Protein AF-A0A2M7L1F8-F1 (afdb_monomer_lite)

Structure (mmCIF, N/CA/C/O backbone):
data_AF-A0A2M7L1F8-F1
#
_entry.id   AF-A0A2M7L1F8-F1
#
loop_
_atom_site.group_PDB
_atom_site.id
_atom_site.type_symbol
_atom_site.label_atom_id
_atom_site.label_alt_id
_atom_site.label_comp_id
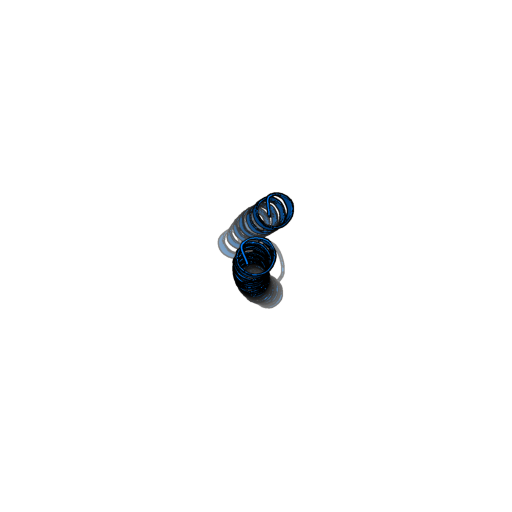_atom_site.label_asym_id
_atom_site.label_entity_id
_atom_site.label_seq_id
_atom_site.pdbx_PDB_ins_code
_atom_site.Cartn_x
_atom_site.Cartn_y
_atom_site.Cartn_z
_atom_site.occupancy
_atom_site.B_iso_or_equiv
_atom_site.auth_seq_id
_atom_site.auth_comp_id
_atom_site.auth_asym_id
_atom_site.auth_atom_id
_atom_site.pdbx_PDB_model_num
ATOM 1 N N . MET A 1 1 ? -3.514 -1.604 16.570 1.00 83.12 1 MET A N 1
ATOM 2 C CA . MET A 1 1 ? -3.797 -0.659 15.458 1.00 83.12 1 MET A CA 1
ATOM 3 C C . MET A 1 1 ? -2.590 0.170 15.037 1.00 83.12 1 MET A C 1
ATOM 5 O O . MET A 1 1 ? -2.460 0.404 13.846 1.00 83.12 1 MET A O 1
ATOM 9 N N . GLN A 1 2 ? -1.730 0.626 15.958 1.00 94.12 2 GLN A N 1
ATOM 10 C CA . GLN A 1 2 ? -0.518 1.382 15.606 1.00 94.12 2 GLN A CA 1
ATOM 11 C C . GLN A 1 2 ? 0.402 0.604 14.655 1.00 94.12 2 GLN A C 1
ATOM 13 O O . GLN A 1 2 ? 0.734 1.132 13.604 1.00 94.12 2 GLN A O 1
ATOM 18 N N . PHE A 1 3 ? 0.691 -0.668 14.951 1.00 95.69 3 PHE A N 1
ATOM 19 C CA . PHE A 1 3 ? 1.514 -1.522 14.083 1.00 95.69 3 PHE A CA 1
ATOM 20 C C . PHE A 1 3 ? 0.984 -1.635 12.649 1.00 95.69 3 PHE A C 1
ATOM 22 O O . PHE A 1 3 ? 1.751 -1.490 11.711 1.00 95.69 3 PHE A O 1
ATOM 29 N N . CYS A 1 4 ? -0.330 -1.797 12.455 1.00 96.75 4 CYS A N 1
ATOM 30 C CA . CYS A 1 4 ? -0.914 -1.851 11.110 1.00 96.75 4 CYS A CA 1
ATOM 31 C C . CYS A 1 4 ? -0.764 -0.525 10.348 1.00 96.75 4 CYS A C 1
ATOM 33 O O . CYS A 1 4 ? -0.630 -0.539 9.132 1.00 96.75 4 CYS A O 1
ATOM 35 N N . ARG A 1 5 ? -0.792 0.620 11.047 1.00 96.06 5 ARG A N 1
ATOM 36 C CA . ARG A 1 5 ? -0.557 1.928 10.414 1.00 96.06 5 ARG A CA 1
ATOM 37 C C . ARG A 1 5 ? 0.903 2.104 10.012 1.00 96.06 5 ARG A C 1
ATOM 39 O O . ARG A 1 5 ? 1.144 2.571 8.911 1.00 96.06 5 ARG A O 1
ATOM 46 N N . VAL A 1 6 ? 1.834 1.701 10.880 1.00 98.19 6 VAL A N 1
ATOM 47 C CA . VAL A 1 6 ? 3.274 1.715 10.574 1.00 98.19 6 VAL A CA 1
ATOM 48 C C . VAL A 1 6 ? 3.560 0.811 9.380 1.00 98.19 6 VAL A C 1
ATOM 50 O O . VAL A 1 6 ? 4.133 1.274 8.408 1.00 98.19 6 VAL A O 1
ATOM 53 N N . ALA A 1 7 ? 3.061 -0.429 9.397 1.00 97.94 7 ALA A N 1
ATOM 54 C CA . ALA A 1 7 ? 3.233 -1.364 8.289 1.00 97.94 7 ALA A CA 1
ATOM 55 C C . ALA A 1 7 ? 2.686 -0.811 6.964 1.00 97.94 7 ALA A C 1
ATOM 57 O O . ALA A 1 7 ? 3.348 -0.933 5.943 1.00 97.94 7 ALA A O 1
ATOM 58 N N . ARG A 1 8 ? 1.507 -0.168 6.973 1.00 98.12 8 ARG A N 1
ATOM 59 C CA . ARG A 1 8 ? 0.968 0.472 5.76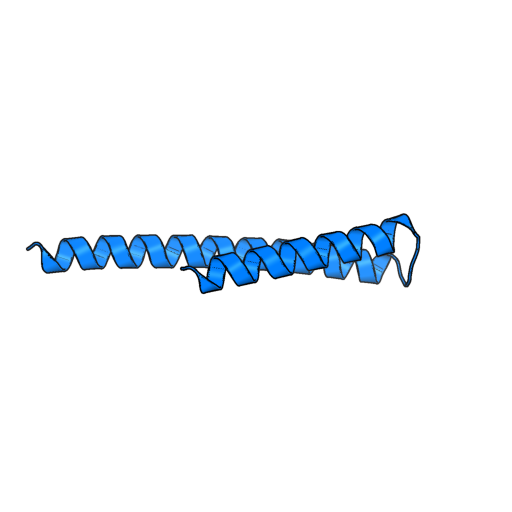5 1.00 98.12 8 ARG A CA 1
ATOM 60 C C . ARG A 1 8 ? 1.885 1.587 5.258 1.00 98.12 8 ARG A C 1
ATOM 62 O O . ARG A 1 8 ? 2.172 1.604 4.071 1.00 98.12 8 ARG A O 1
ATOM 69 N N . GLY A 1 9 ? 2.358 2.456 6.154 1.00 98.25 9 GLY A N 1
ATOM 70 C CA . GLY A 1 9 ? 3.284 3.535 5.802 1.00 98.25 9 GLY A CA 1
ATOM 71 C C . GLY A 1 9 ? 4.596 3.017 5.208 1.00 98.25 9 GLY A C 1
ATOM 72 O O . GLY A 1 9 ? 5.045 3.533 4.198 1.00 98.25 9 GLY A O 1
ATOM 73 N N . SER A 1 10 ? 5.162 1.940 5.759 1.00 98.50 10 SER A N 1
ATOM 74 C CA . SER A 1 10 ? 6.370 1.317 5.198 1.00 98.50 10 SER A CA 1
ATOM 75 C C . SER A 1 10 ? 6.151 0.741 3.794 1.00 98.50 10 SER A C 1
ATOM 77 O O . SER A 1 10 ? 7.053 0.788 2.962 1.00 98.50 10 SER A O 1
ATOM 79 N N . VAL A 1 11 ? 4.959 0.203 3.506 1.00 98.62 11 VAL A N 1
ATOM 80 C CA . VAL A 1 11 ? 4.618 -0.266 2.151 1.00 98.62 11 VAL A CA 1
ATOM 81 C C . VAL A 1 11 ? 4.431 0.915 1.198 1.00 98.62 11 VAL A C 1
ATOM 83 O O . VAL A 1 11 ? 4.901 0.842 0.070 1.00 98.62 11 VAL A O 1
ATOM 86 N N . GLU A 1 12 ? 3.790 1.999 1.645 1.00 98.69 12 GLU A N 1
ATOM 87 C CA . GLU A 1 12 ? 3.654 3.245 0.873 1.00 98.69 12 GLU A CA 1
ATOM 88 C C . GLU A 1 12 ? 5.041 3.808 0.497 1.00 98.69 12 GLU A C 1
ATOM 90 O O . GLU A 1 12 ? 5.302 4.028 -0.680 1.00 98.69 12 GLU A O 1
ATOM 95 N N . GLU A 1 13 ? 5.975 3.897 1.448 1.00 98.75 13 GLU A N 1
ATOM 96 C CA . GLU A 1 13 ? 7.358 4.341 1.198 1.00 98.75 13 GLU A CA 1
ATOM 97 C C . GLU A 1 13 ? 8.117 3.411 0.233 1.00 98.75 13 GLU A C 1
ATOM 99 O O . GLU A 1 13 ? 8.860 3.859 -0.639 1.00 98.75 13 GLU A O 1
ATOM 104 N N . THR A 1 14 ? 7.898 2.097 0.340 1.00 98.62 14 THR A N 1
ATOM 105 C CA . THR A 1 14 ? 8.492 1.125 -0.594 1.00 98.62 14 THR A CA 1
ATOM 106 C C . THR A 1 14 ? 7.945 1.310 -2.013 1.00 98.62 14 THR A C 1
ATOM 108 O O . THR A 1 14 ? 8.703 1.241 -2.979 1.00 98.62 14 THR A O 1
ATOM 111 N N . LEU A 1 15 ? 6.639 1.561 -2.153 1.00 98.75 15 LEU A N 1
ATOM 112 C CA . LEU A 1 15 ? 6.007 1.842 -3.443 1.00 98.75 15 LEU A CA 1
ATOM 113 C C . LEU A 1 15 ? 6.529 3.137 -4.066 1.00 98.75 15 LEU A C 1
ATOM 115 O O . LEU A 1 15 ? 6.717 3.175 -5.279 1.00 98.75 15 LEU A O 1
ATOM 119 N N . ASP A 1 16 ? 6.801 4.163 -3.260 1.00 98.75 16 ASP A N 1
ATOM 120 C CA . ASP A 1 16 ? 7.428 5.397 -3.738 1.00 98.75 16 ASP A CA 1
ATOM 121 C C . ASP A 1 16 ? 8.824 5.118 -4.315 1.00 98.75 16 ASP A C 1
ATOM 123 O O . ASP A 1 16 ? 9.137 5.574 -5.414 1.00 98.75 16 ASP A O 1
ATOM 127 N N . GLY A 1 17 ? 9.625 4.280 -3.648 1.00 98.69 17 GLY A N 1
ATOM 128 C CA . GLY A 1 17 ? 10.904 3.808 -4.187 1.00 98.69 17 GLY A CA 1
ATOM 129 C C . GLY A 1 17 ? 10.758 3.021 -5.495 1.00 98.69 17 GLY A C 1
ATOM 130 O O . GLY A 1 17 ? 11.508 3.250 -6.442 1.00 98.69 17 GLY A O 1
ATOM 131 N N . ILE A 1 18 ? 9.763 2.132 -5.588 1.00 98.69 18 ILE A N 1
ATOM 132 C CA . ILE A 1 18 ? 9.472 1.384 -6.823 1.00 98.69 18 ILE A CA 1
ATOM 133 C C . ILE A 1 18 ? 9.056 2.329 -7.957 1.00 98.69 18 ILE A C 1
ATOM 135 O O . ILE A 1 18 ? 9.461 2.113 -9.096 1.00 98.69 18 ILE A O 1
ATOM 139 N N . ASN A 1 19 ? 8.286 3.384 -7.671 1.00 98.56 19 ASN A N 1
ATOM 140 C CA . ASN A 1 19 ? 7.922 4.382 -8.679 1.00 98.56 19 ASN A CA 1
ATOM 141 C C . ASN A 1 19 ? 9.162 5.078 -9.244 1.00 98.56 19 ASN A C 1
ATOM 143 O O . ASN A 1 19 ? 9.287 5.154 -10.459 1.00 98.56 19 ASN A O 1
ATOM 147 N N . VAL A 1 20 ? 10.116 5.469 -8.392 1.00 98.69 20 VAL A N 1
ATOM 148 C CA . VAL A 1 20 ? 11.402 6.018 -8.854 1.00 98.69 20 VAL A CA 1
ATOM 149 C C . VAL A 1 20 ? 12.140 5.014 -9.742 1.00 98.69 20 VAL A C 1
ATOM 151 O O . VAL A 1 20 ? 12.663 5.393 -10.785 1.00 98.69 20 VAL A O 1
ATOM 154 N N . CYS A 1 21 ? 12.154 3.726 -9.383 1.00 98.62 21 CYS A N 1
ATOM 155 C CA . CYS A 1 21 ? 12.762 2.701 -10.234 1.00 98.62 21 CYS A CA 1
ATOM 156 C C . CYS A 1 21 ? 12.078 2.575 -11.602 1.00 98.62 21 CYS A C 1
ATOM 158 O O . CYS A 1 21 ? 12.756 2.335 -12.594 1.00 98.62 21 CYS A O 1
ATOM 160 N N . ILE A 1 22 ? 10.756 2.728 -11.674 1.00 98.50 22 ILE A N 1
ATOM 161 C CA . ILE A 1 22 ? 10.020 2.715 -12.945 1.00 98.50 22 ILE A CA 1
ATOM 162 C C . ILE A 1 22 ? 10.356 3.966 -13.765 1.00 98.50 22 ILE A C 1
ATOM 164 O O . ILE A 1 22 ? 10.721 3.842 -14.932 1.00 98.50 22 ILE A O 1
ATOM 168 N N . ASP A 1 23 ? 10.277 5.147 -13.152 1.00 98.44 23 ASP A N 1
ATOM 169 C CA . ASP A 1 23 ? 10.465 6.437 -13.823 1.00 98.44 23 ASP A CA 1
ATOM 170 C C . ASP A 1 23 ? 11.888 6.585 -14.386 1.00 98.44 23 ASP A C 1
ATOM 172 O O . ASP A 1 23 ? 12.075 7.004 -15.528 1.00 98.44 23 ASP A O 1
ATOM 176 N N . GLU A 1 24 ? 12.892 6.155 -13.621 1.00 98.56 24 GLU A N 1
ATOM 177 C CA . GLU A 1 24 ? 14.307 6.215 -14.005 1.00 98.56 24 GLU A CA 1
ATOM 178 C C . GLU A 1 24 ? 14.782 4.962 -14.764 1.00 98.56 24 GLU A C 1
ATOM 180 O O . GLU A 1 24 ? 15.971 4.810 -15.052 1.00 98.56 24 GLU A O 1
ATOM 185 N N . SER A 1 25 ? 13.866 4.046 -15.107 1.00 97.75 25 SER A N 1
ATOM 186 C CA . SER A 1 25 ? 14.173 2.786 -15.805 1.00 97.75 25 SER A CA 1
ATOM 187 C C . SER A 1 25 ? 15.242 1.929 -15.100 1.00 97.75 25 SER A C 1
ATOM 189 O O . SER A 1 25 ? 16.078 1.282 -15.737 1.00 97.75 25 SER A O 1
ATOM 191 N N . TYR A 1 26 ? 15.224 1.906 -13.766 1.00 98.31 26 TYR A N 1
ATOM 192 C CA . TYR A 1 26 ? 16.071 1.036 -12.957 1.00 98.31 26 TYR A CA 1
ATOM 193 C C . TYR A 1 26 ? 15.483 -0.374 -12.861 1.00 98.31 26 TYR A C 1
ATOM 195 O O . TYR A 1 26 ? 14.486 -0.614 -12.181 1.00 98.31 26 TYR A O 1
ATOM 203 N N . GLY A 1 27 ? 16.167 -1.340 -13.475 1.00 96.25 27 GLY A N 1
ATOM 204 C CA . GLY A 1 27 ? 15.772 -2.748 -13.448 1.00 96.25 27 GLY A CA 1
ATOM 205 C C . GLY A 1 27 ? 14.753 -3.110 -14.530 1.00 96.25 27 GLY A C 1
ATOM 206 O O . GLY A 1 27 ? 14.552 -2.374 -15.492 1.00 96.25 27 GLY A O 1
ATOM 207 N N . ASP A 1 28 ? 14.148 -4.289 -14.395 1.00 98.31 28 ASP A N 1
ATOM 208 C CA . ASP A 1 28 ? 13.144 -4.773 -15.344 1.00 98.31 28 ASP A CA 1
ATOM 209 C C . ASP A 1 28 ? 11.781 -4.116 -15.083 1.00 98.31 28 ASP A C 1
ATOM 211 O O . ASP A 1 28 ? 11.235 -4.199 -13.980 1.00 98.31 28 ASP A O 1
ATOM 215 N N . GLN A 1 29 ? 11.217 -3.477 -16.110 1.00 97.88 29 GLN A N 1
ATOM 216 C CA . GLN A 1 29 ? 9.970 -2.725 -15.981 1.00 97.88 29 GLN A CA 1
ATOM 217 C C . GLN A 1 29 ? 8.791 -3.624 -15.588 1.00 97.88 29 GLN A C 1
ATOM 219 O O . GLN A 1 29 ? 8.029 -3.273 -14.688 1.00 97.88 29 GLN A O 1
ATOM 224 N N . ALA A 1 30 ? 8.655 -4.794 -16.219 1.00 98.38 30 ALA A N 1
ATOM 225 C CA . ALA A 1 30 ? 7.548 -5.707 -15.940 1.00 98.38 30 ALA A CA 1
ATOM 226 C C . ALA A 1 30 ? 7.605 -6.224 -14.495 1.00 98.38 30 ALA A C 1
ATOM 228 O O . ALA A 1 30 ? 6.581 -6.311 -13.816 1.00 98.38 30 ALA A O 1
ATOM 229 N N . HIS A 1 31 ? 8.808 -6.512 -13.999 1.00 98.62 31 HIS A N 1
ATOM 230 C CA . HIS A 1 31 ? 9.031 -6.877 -12.609 1.00 98.62 31 HIS A CA 1
ATOM 231 C C . HIS A 1 31 ? 8.663 -5.744 -11.641 1.00 98.62 31 HIS A C 1
ATOM 233 O O . HIS A 1 31 ? 7.940 -5.980 -10.673 1.00 98.62 31 HIS A O 1
ATOM 239 N N . ASN A 1 32 ? 9.100 -4.512 -11.907 1.00 98.62 32 ASN A N 1
ATOM 240 C CA . ASN A 1 32 ? 8.783 -3.366 -11.052 1.00 98.62 32 ASN A CA 1
ATOM 241 C C . ASN A 1 32 ? 7.273 -3.072 -11.016 1.00 98.62 32 ASN A C 1
ATOM 243 O O . ASN A 1 32 ? 6.713 -2.802 -9.952 1.00 98.62 32 ASN A O 1
ATOM 247 N N . GLU A 1 33 ? 6.586 -3.170 -12.156 1.00 98.62 33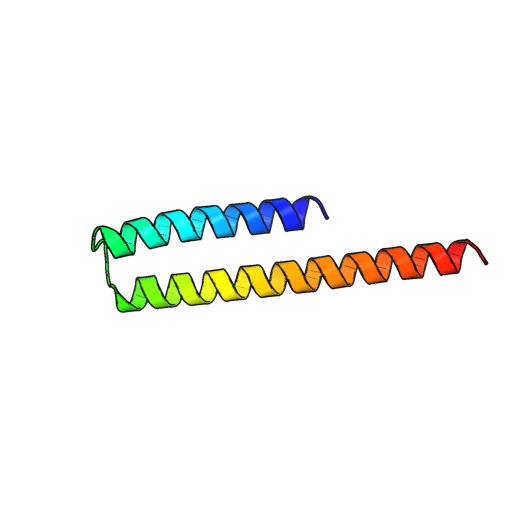 GLU A N 1
ATOM 248 C CA . GLU A 1 33 ? 5.129 -3.020 -12.236 1.00 98.62 33 GLU A CA 1
ATOM 24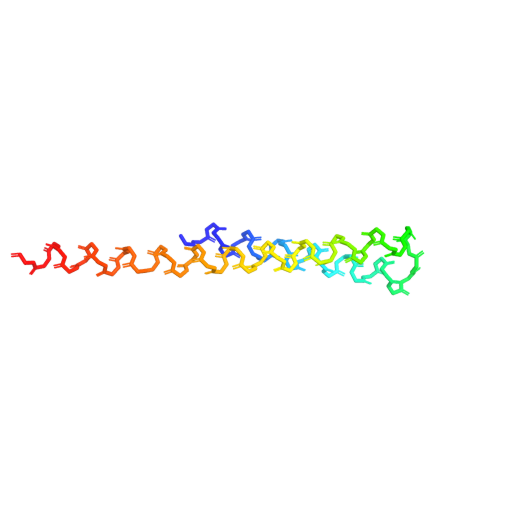9 C C . GLU A 1 33 ? 4.384 -4.137 -11.483 1.00 98.62 33 GLU A C 1
ATOM 251 O O . GLU A 1 33 ? 3.375 -3.874 -10.814 1.00 98.62 33 GLU A O 1
ATOM 256 N N . ALA A 1 34 ? 4.900 -5.370 -11.524 1.00 98.75 34 ALA A N 1
ATOM 257 C CA . ALA A 1 34 ? 4.376 -6.476 -10.727 1.00 98.75 34 ALA A CA 1
ATOM 258 C C . ALA A 1 34 ? 4.534 -6.207 -9.220 1.00 98.75 34 ALA A C 1
ATOM 260 O O . ALA A 1 34 ? 3.550 -6.286 -8.482 1.00 98.75 34 ALA A O 1
ATOM 261 N N . LEU A 1 35 ? 5.721 -5.781 -8.768 1.00 98.75 35 LEU A N 1
ATOM 262 C CA . LEU A 1 35 ? 5.967 -5.408 -7.368 1.00 98.75 35 LEU A CA 1
ATOM 263 C C . LEU A 1 35 ? 5.056 -4.262 -6.906 1.00 98.75 35 LEU A C 1
ATOM 265 O O . LEU A 1 35 ? 4.495 -4.309 -5.809 1.00 98.75 35 LEU A O 1
ATOM 269 N N . LYS A 1 36 ? 4.859 -3.247 -7.754 1.00 98.69 36 LYS A N 1
ATOM 270 C CA . LYS A 1 36 ? 3.935 -2.138 -7.484 1.00 98.69 36 LYS A CA 1
ATOM 271 C C . LYS A 1 36 ? 2.502 -2.637 -7.290 1.00 98.69 36 LYS A C 1
ATOM 273 O O . LYS A 1 36 ? 1.813 -2.220 -6.357 1.00 98.69 36 LYS A O 1
ATOM 278 N N . THR A 1 37 ? 2.065 -3.565 -8.138 1.00 98.69 37 THR A N 1
ATOM 279 C CA . THR A 1 37 ? 0.738 -4.188 -8.041 1.00 98.69 37 THR A CA 1
ATOM 280 C C . THR A 1 37 ? 0.586 -4.971 -6.734 1.00 98.69 37 THR A C 1
ATOM 282 O O . THR A 1 37 ? -0.394 -4.776 -6.011 1.00 98.69 37 THR A O 1
ATOM 285 N N . GLU A 1 38 ? 1.578 -5.789 -6.372 1.00 98.81 38 GLU A N 1
ATOM 286 C CA . GLU A 1 38 ? 1.594 -6.541 -5.111 1.00 98.81 38 GLU A CA 1
ATOM 287 C C . GLU A 1 38 ? 1.564 -5.621 -3.881 1.00 98.81 38 GLU A C 1
ATOM 289 O O . GLU A 1 38 ? 0.836 -5.889 -2.917 1.00 98.81 38 GLU A O 1
ATOM 294 N N . GLY A 1 39 ? 2.294 -4.503 -3.917 1.00 98.69 39 GLY A N 1
ATOM 295 C CA . GLY A 1 39 ? 2.303 -3.522 -2.833 1.00 98.69 39 GLY A CA 1
ATOM 296 C C . GLY A 1 39 ? 0.939 -2.858 -2.619 1.00 98.69 39 GLY A C 1
ATOM 297 O O . GLY A 1 39 ? 0.475 -2.756 -1.477 1.00 98.69 39 GLY A O 1
ATOM 298 N N . TYR A 1 40 ? 0.228 -2.484 -3.689 1.00 98.75 40 TYR A N 1
ATOM 299 C CA . TYR A 1 40 ? -1.147 -1.979 -3.563 1.00 98.75 40 TYR A CA 1
ATOM 300 C C . TYR A 1 40 ? -2.101 -3.028 -2.986 1.00 98.75 40 TYR A C 1
ATOM 302 O O . TYR A 1 40 ? -2.950 -2.713 -2.140 1.00 98.75 40 TYR A O 1
ATOM 310 N N . ASP A 1 41 ? -1.944 -4.288 -3.387 1.00 98.75 41 ASP A N 1
ATOM 311 C CA . ASP A 1 41 ? -2.739 -5.385 -2.846 1.00 98.75 41 ASP A CA 1
ATOM 312 C C . ASP A 1 41 ? -2.468 -5.615 -1.352 1.00 98.75 41 ASP A C 1
ATOM 314 O O . ASP A 1 41 ? -3.397 -5.861 -0.569 1.00 98.75 41 ASP A O 1
ATOM 318 N N . LEU A 1 42 ? -1.216 -5.469 -0.915 1.00 98.62 42 LEU A N 1
ATOM 319 C CA . LEU A 1 42 ? -0.845 -5.525 0.494 1.00 98.62 42 LEU A CA 1
ATOM 320 C C . LEU A 1 42 ? -1.471 -4.371 1.292 1.00 98.62 42 LEU A C 1
ATOM 322 O O . LEU A 1 42 ? -2.065 -4.616 2.347 1.00 98.62 42 LEU A O 1
ATOM 326 N N . ILE A 1 43 ? -1.437 -3.136 0.776 1.00 98.62 43 ILE A N 1
ATOM 327 C CA . ILE A 1 43 ? -2.117 -1.983 1.396 1.00 98.62 43 ILE A CA 1
ATOM 328 C C . ILE A 1 43 ? -3.611 -2.270 1.574 1.00 98.62 43 ILE A C 1
ATOM 330 O O . ILE A 1 43 ? -4.172 -2.041 2.654 1.00 98.62 43 ILE A O 1
ATOM 334 N N . ARG A 1 44 ? -4.268 -2.819 0.544 1.00 98.56 44 ARG A N 1
ATOM 335 C CA . ARG A 1 44 ? -5.686 -3.197 0.603 1.00 98.56 44 ARG A CA 1
ATOM 336 C C . ARG A 1 44 ? -5.948 -4.209 1.719 1.00 98.56 44 ARG A C 1
ATOM 338 O O . ARG A 1 44 ? -6.870 -4.006 2.513 1.00 98.56 44 ARG A O 1
ATOM 345 N N . ARG A 1 45 ? -5.119 -5.251 1.839 1.00 98.56 45 ARG A N 1
ATOM 346 C CA . ARG A 1 45 ? -5.225 -6.266 2.906 1.00 98.56 45 ARG A CA 1
ATOM 347 C C . ARG A 1 45 ? -5.029 -5.664 4.298 1.00 98.56 45 ARG A C 1
ATOM 349 O O . ARG A 1 45 ? -5.825 -5.947 5.197 1.00 98.56 45 ARG A O 1
ATOM 356 N N . ILE A 1 46 ? -4.033 -4.793 4.478 1.00 98.38 46 ILE A N 1
ATOM 357 C CA . ILE A 1 46 ? -3.795 -4.094 5.750 1.00 98.38 46 ILE A CA 1
ATOM 358 C C . ILE A 1 46 ? -5.014 -3.241 6.128 1.00 98.38 46 ILE A C 1
ATOM 360 O O . ILE A 1 46 ? -5.474 -3.289 7.272 1.00 98.38 46 ILE A O 1
ATOM 364 N N . ASN A 1 47 ? -5.589 -2.507 5.171 1.00 98.12 47 ASN A N 1
ATOM 365 C CA . ASN A 1 47 ? -6.787 -1.697 5.395 1.00 98.12 47 ASN A CA 1
ATOM 366 C C . ASN A 1 47 ? -8.004 -2.556 5.782 1.00 98.12 47 ASN A C 1
ATOM 368 O O . ASN A 1 47 ? -8.718 -2.216 6.731 1.00 98.12 47 ASN A O 1
ATOM 372 N N . SER A 1 48 ? -8.223 -3.692 5.112 1.00 98.19 48 SER A N 1
ATOM 373 C CA . SER A 1 48 ? -9.277 -4.644 5.485 1.00 98.19 48 SER A CA 1
ATOM 374 C C . SER A 1 48 ? -9.079 -5.189 6.902 1.00 98.19 48 SER A C 1
ATOM 376 O O . SER A 1 48 ? -10.035 -5.250 7.678 1.00 98.19 48 SER A O 1
ATOM 378 N N . TYR A 1 49 ? -7.843 -5.512 7.285 1.00 98.12 49 TYR A N 1
ATOM 379 C CA . TYR A 1 49 ? -7.539 -6.009 8.626 1.00 98.12 49 TYR A CA 1
ATOM 380 C C . TYR A 1 49 ? -7.738 -4.938 9.711 1.00 98.12 49 TYR A C 1
ATOM 382 O O . TYR A 1 49 ? -8.337 -5.199 10.754 1.00 98.12 49 TYR A O 1
ATOM 390 N N . ILE A 1 50 ? -7.338 -3.693 9.441 1.00 97.06 50 ILE A N 1
ATOM 391 C CA . ILE A 1 50 ? -7.642 -2.527 10.285 1.00 97.06 50 ILE A CA 1
ATOM 392 C C . ILE A 1 50 ? -9.158 -2.391 10.493 1.00 97.06 50 ILE A C 1
ATOM 394 O O . ILE A 1 50 ? -9.615 -2.169 11.619 1.00 97.06 50 ILE A O 1
ATOM 398 N N . ALA A 1 51 ? -9.949 -2.514 9.425 1.00 97.50 51 ALA A N 1
ATOM 399 C CA . ALA A 1 51 ? -11.404 -2.431 9.507 1.00 97.50 51 ALA A CA 1
ATOM 400 C C . ALA A 1 51 ? -11.995 -3.569 10.353 1.00 97.50 51 ALA A C 1
ATOM 402 O O . ALA A 1 51 ? -12.854 -3.312 11.198 1.00 97.50 51 ALA A O 1
ATOM 403 N N . TYR A 1 52 ? -11.501 -4.797 10.179 1.00 97.38 52 TYR A N 1
ATOM 404 C CA . TYR A 1 52 ? -11.864 -5.944 11.011 1.00 97.38 52 TYR A CA 1
ATOM 405 C C . TYR A 1 52 ? -11.590 -5.668 12.497 1.00 97.38 52 TYR A C 1
ATOM 407 O O . TYR A 1 52 ? -12.523 -5.664 13.295 1.00 97.38 52 TYR A O 1
ATOM 415 N N . LEU A 1 53 ? -10.359 -5.302 12.866 1.00 96.38 53 LEU A N 1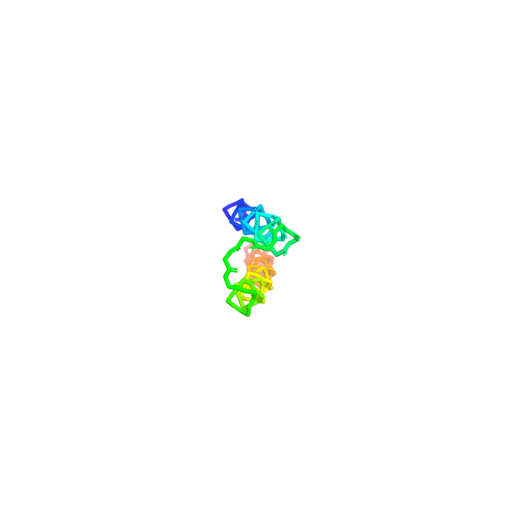
ATOM 416 C CA . LEU A 1 53 ? -9.982 -5.039 14.262 1.00 96.38 53 LEU A CA 1
ATOM 417 C C . LEU A 1 53 ? -10.826 -3.936 14.923 1.00 96.38 53 LEU A C 1
ATOM 419 O O . LEU A 1 53 ? -11.113 -3.994 16.120 1.00 96.38 53 LEU A O 1
ATOM 423 N N . ARG A 1 54 ? -11.249 -2.922 14.157 1.00 96.00 54 ARG A N 1
ATOM 424 C CA . ARG A 1 54 ? -12.171 -1.881 14.643 1.00 96.00 54 ARG A CA 1
ATOM 425 C C . ARG A 1 54 ? -13.552 -2.447 14.967 1.00 96.00 54 ARG A C 1
ATOM 427 O O . ARG A 1 54 ? -14.103 -2.112 16.015 1.00 96.00 54 ARG A O 1
ATOM 434 N N . LYS A 1 55 ? -14.096 -3.302 14.094 1.00 96.56 55 LYS A N 1
ATOM 435 C CA . LYS A 1 55 ? -15.388 -3.973 14.314 1.00 96.56 55 LYS A CA 1
ATOM 436 C C . LYS A 1 55 ? -15.335 -4.884 15.538 1.00 96.56 55 LYS A C 1
ATOM 438 O O . LYS A 1 55 ? -16.238 -4.821 16.367 1.00 96.56 55 LYS A O 1
ATOM 443 N N . GLU A 1 56 ? -14.258 -5.652 15.683 1.00 96.12 56 GLU A N 1
ATOM 444 C CA . GLU A 1 56 ? -14.017 -6.519 16.841 1.00 96.12 56 GLU A CA 1
ATOM 445 C C . GLU A 1 56 ? -13.988 -5.719 18.147 1.00 96.12 56 GLU A C 1
ATOM 447 O O . GLU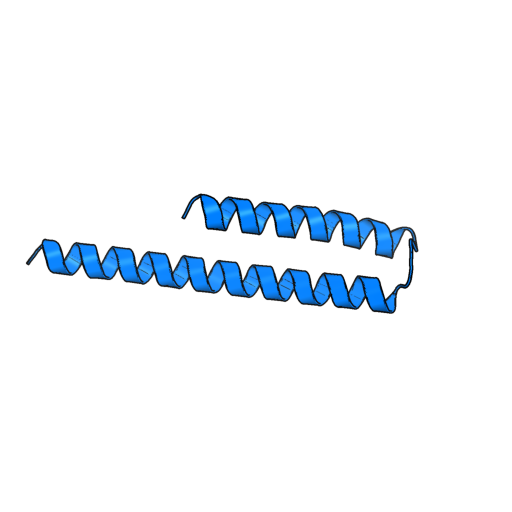 A 1 56 ? -14.730 -6.016 19.081 1.00 96.12 56 GLU A O 1
ATOM 452 N N . LYS A 1 57 ? -13.212 -4.627 18.189 1.00 94.62 57 LYS A N 1
ATOM 453 C CA . LYS A 1 57 ? -13.144 -3.753 19.368 1.00 94.62 57 LYS A CA 1
ATOM 454 C C . LYS A 1 57 ? -14.515 -3.176 19.740 1.00 94.62 57 LYS A C 1
ATOM 456 O O . LYS A 1 57 ? -14.872 -3.158 20.914 1.00 94.62 57 LYS A O 1
ATOM 461 N N . ALA A 1 58 ? -15.287 -2.718 18.753 1.00 95.25 58 ALA A N 1
ATOM 462 C CA . ALA A 1 58 ? -16.629 -2.179 18.975 1.00 95.25 58 ALA A CA 1
ATOM 463 C C . ALA A 1 58 ? -17.649 -3.251 19.395 1.00 95.25 58 ALA A C 1
ATOM 465 O O . ALA A 1 58 ? -18.623 -2.944 20.082 1.00 95.25 58 ALA A O 1
ATOM 466 N N . ARG A 1 59 ? -17.469 -4.510 18.976 1.00 95.69 59 ARG A N 1
ATOM 467 C CA . ARG A 1 59 ? -18.292 -5.629 19.449 1.00 95.69 59 ARG A CA 1
ATOM 468 C C . ARG A 1 59 ? -17.982 -5.946 20.910 1.00 95.69 59 ARG A C 1
ATOM 470 O O . ARG A 1 59 ? -18.909 -5.949 21.710 1.00 95.69 59 ARG A O 1
ATOM 477 N N . ASN A 1 60 ? -16.706 -6.081 21.266 1.00 92.62 60 ASN A N 1
ATOM 478 C CA . ASN A 1 60 ? -16.299 -6.372 22.643 1.00 92.62 60 ASN A CA 1
ATOM 479 C C . ASN A 1 60 ? -16.765 -5.291 23.626 1.00 92.62 60 ASN A C 1
ATOM 481 O O . ASN A 1 60 ? -17.284 -5.624 24.683 1.00 92.62 60 ASN A O 1
ATOM 485 N N . ALA A 1 61 ? -16.660 -4.011 23.251 1.00 90.38 61 ALA A N 1
ATOM 486 C CA . ALA A 1 61 ? -17.122 -2.906 24.093 1.00 90.38 61 ALA A CA 1
ATOM 487 C C . ALA A 1 61 ? -18.635 -2.948 24.384 1.00 90.38 61 ALA A C 1
ATOM 489 O O . ALA A 1 61 ? -19.054 -2.524 25.456 1.00 90.38 61 ALA A O 1
ATOM 490 N N . ARG A 1 62 ? -19.451 -3.471 23.454 1.00 84.25 62 ARG A N 1
ATOM 491 C CA . ARG A 1 62 ? -20.897 -3.661 23.663 1.00 84.25 62 ARG A CA 1
ATOM 492 C C . ARG A 1 62 ? -21.181 -4.836 24.595 1.00 84.25 62 ARG A C 1
ATOM 494 O O . ARG A 1 62 ? -22.033 -4.716 25.463 1.00 84.25 62 ARG A O 1
ATOM 501 N N . THR A 1 63 ? -20.440 -5.934 24.453 1.00 79.06 63 THR A N 1
ATOM 502 C CA . THR A 1 63 ? -20.591 -7.120 25.308 1.00 79.06 63 THR A CA 1
ATOM 503 C C . THR A 1 63 ? -20.232 -6.848 26.769 1.00 79.06 63 THR A C 1
ATOM 505 O O . THR A 1 63 ? -20.902 -7.369 27.641 1.00 79.06 63 THR A O 1
ATOM 508 N N . THR A 1 64 ? -19.226 -6.017 27.063 1.00 74.62 64 THR A N 1
ATOM 509 C CA . THR A 1 64 ? -18.868 -5.663 28.454 1.00 74.62 64 THR A CA 1
ATOM 510 C C . THR A 1 64 ? -19.749 -4.586 29.090 1.00 74.62 64 THR A C 1
ATOM 512 O O . THR A 1 64 ? -19.602 -4.319 30.276 1.00 74.62 64 THR A O 1
ATOM 515 N N . ALA A 1 65 ? -20.611 -3.923 28.316 1.00 64.75 65 ALA A N 1
ATOM 516 C CA . ALA A 1 65 ? -21.527 -2.894 28.813 1.00 64.75 65 ALA A CA 1
ATOM 517 C C . ALA A 1 65 ? -22.936 -3.437 29.131 1.00 64.75 65 ALA A C 1
ATOM 519 O O . ALA A 1 65 ? -23.809 -2.652 29.497 1.00 64.75 65 ALA A O 1
ATOM 520 N N . THR A 1 66 ? -23.156 -4.744 28.951 1.00 54.41 66 THR A N 1
ATOM 521 C CA . THR A 1 66 ? -24.416 -5.461 29.217 1.00 54.41 66 THR A CA 1
ATOM 522 C C . THR A 1 66 ? -24.187 -6.459 30.341 1.00 54.41 66 THR A C 1
ATOM 524 O O . THR A 1 66 ? -25.106 -6.624 31.168 1.00 54.41 66 THR A O 1
#

pLDDT: mean 95.46, std 7.85, range [54.41, 98.81]

Secondary structure (DSSP, 8-state):
-HHHHHHHHHHHHHHHHHHHHHHTT-S-HHHHHHHHHHHHHHHHHHHHHHHHHHHHHHHHHHHTT-

Sequence (66 aa):
MQFCRVARGSVEETLDGINVCIDESYGDQAHNEALKTEGYDLIRRINSYIAYLRKEKARNARTTAT

Radius of gyration: 17.09 Å; chains: 1; bounding box: 40×14×45 Å

Foldseek 3Di:
DVVLVVVLVVLVVVLVVLVVCCVVVPDDNVVSVVSNVVSVVVNVVSVVVVVVVVVVVVVVVVVVVD